Protein AF-A0AAJ5F1L0-F1 (afdb_monomer)

Mean predicted aligned error: 13.11 Å

pLDDT: mean 77.14, std 14.7, range [37.19, 96.88]

Structure (mmCIF, N/CA/C/O backbone):
data_AF-A0AAJ5F1L0-F1
#
_entry.id   AF-A0AAJ5F1L0-F1
#
loop_
_atom_site.group_PDB
_atom_site.id
_atom_site.type_symbol
_atom_site.label_atom_id
_atom_site.label_alt_id
_atom_site.label_comp_id
_atom_site.label_asym_id
_atom_site.label_entity_id
_atom_site.label_seq_id
_atom_site.pdbx_PDB_ins_code
_atom_site.Cartn_x
_atom_site.Cartn_y
_atom_site.Cartn_z
_atom_site.occupancy
_atom_site.B_iso_or_equiv
_atom_site.auth_seq_id
_atom_site.auth_comp_id
_atom_site.auth_asym_id
_atom_site.auth_atom_id
_atom_site.pdbx_PDB_model_num
ATOM 1 N N . MET A 1 1 ? 28.223 13.372 -34.019 1.00 40.97 1 MET A N 1
ATOM 2 C CA . MET A 1 1 ? 27.618 12.276 -33.226 1.00 40.97 1 MET A CA 1
ATOM 3 C C . MET A 1 1 ? 26.125 12.541 -33.105 1.00 40.97 1 MET A C 1
ATOM 5 O O . MET A 1 1 ? 25.755 13.558 -32.536 1.00 40.97 1 MET A O 1
ATOM 9 N N . ARG A 1 2 ? 25.261 11.699 -33.688 1.00 37.19 2 ARG A N 1
ATOM 10 C CA . ARG A 1 2 ? 23.815 11.787 -33.432 1.00 37.19 2 ARG A CA 1
ATOM 11 C C . ARG A 1 2 ? 23.610 11.277 -32.007 1.00 37.19 2 ARG A C 1
ATOM 13 O O . ARG A 1 2 ? 23.817 10.093 -31.761 1.00 37.19 2 ARG A O 1
ATOM 20 N N . LEU A 1 3 ? 23.286 12.167 -31.073 1.00 40.97 3 LEU A N 1
ATOM 21 C CA . LEU A 1 3 ? 22.795 11.785 -29.753 1.00 40.97 3 LEU A CA 1
ATOM 22 C C . LEU A 1 3 ? 21.486 11.017 -29.980 1.00 40.97 3 LEU A C 1
ATOM 24 O O . LEU A 1 3 ? 20.429 11.622 -30.137 1.00 40.97 3 LEU A O 1
ATOM 28 N N . GLN A 1 4 ? 21.560 9.689 -30.095 1.00 48.16 4 GLN A N 1
ATOM 29 C CA . GLN A 1 4 ? 20.389 8.834 -29.935 1.00 48.16 4 GLN A CA 1
ATOM 30 C C . GLN A 1 4 ? 19.967 8.991 -28.478 1.00 48.16 4 GLN A C 1
ATOM 32 O O . GLN A 1 4 ? 20.510 8.347 -27.583 1.00 48.16 4 GLN A O 1
ATOM 37 N N . THR A 1 5 ? 19.045 9.917 -28.233 1.00 51.97 5 THR A N 1
ATOM 38 C CA . THR A 1 5 ? 18.345 10.011 -26.962 1.00 51.97 5 THR A CA 1
ATOM 39 C C . THR A 1 5 ? 17.583 8.708 -26.789 1.00 51.97 5 THR A C 1
ATOM 41 O O . THR A 1 5 ? 16.608 8.425 -27.485 1.00 51.97 5 THR A O 1
ATOM 44 N N . MET A 1 6 ? 18.087 7.851 -25.907 1.00 60.06 6 MET A N 1
ATOM 45 C CA . MET A 1 6 ? 17.390 6.629 -25.562 1.00 60.06 6 MET A CA 1
ATOM 46 C C . MET A 1 6 ? 16.152 7.025 -24.757 1.00 60.06 6 MET A C 1
ATOM 48 O O . MET A 1 6 ? 16.248 7.350 -23.576 1.00 60.06 6 MET A O 1
ATOM 52 N N . TYR A 1 7 ? 14.995 7.063 -25.416 1.00 68.44 7 TYR A N 1
ATOM 53 C CA . TYR A 1 7 ? 13.717 7.267 -24.745 1.00 68.44 7 TYR A CA 1
ATOM 54 C C . TYR A 1 7 ? 13.381 6.004 -23.954 1.00 68.44 7 TYR A C 1
ATOM 56 O O . TYR A 1 7 ? 12.802 5.054 -24.475 1.00 68.44 7 TYR A O 1
ATOM 64 N N . VAL A 1 8 ? 13.795 5.983 -22.691 1.00 71.69 8 VAL A N 1
ATOM 65 C CA . VAL A 1 8 ? 13.371 4.969 -21.728 1.00 71.69 8 VAL A CA 1
ATOM 66 C C . VAL A 1 8 ? 12.007 5.386 -21.191 1.00 71.69 8 VAL A C 1
ATOM 68 O O . VAL A 1 8 ? 11.852 6.499 -20.687 1.00 71.69 8 VAL A O 1
ATOM 71 N N . ASP A 1 9 ? 11.008 4.513 -21.316 1.00 78.31 9 ASP A N 1
ATOM 72 C CA . ASP A 1 9 ? 9.677 4.778 -20.773 1.00 78.31 9 ASP A CA 1
ATOM 73 C C . ASP A 1 9 ? 9.735 4.864 -19.237 1.00 78.31 9 ASP A C 1
ATOM 75 O O . ASP A 1 9 ? 9.990 3.875 -18.554 1.00 78.31 9 ASP A O 1
ATOM 79 N N . MET A 1 10 ? 9.506 6.062 -18.690 1.00 82.62 10 MET A N 1
ATOM 80 C CA . MET A 1 10 ? 9.548 6.335 -17.246 1.00 82.62 10 MET A CA 1
ATOM 81 C C . MET A 1 10 ? 8.213 6.057 -16.541 1.00 82.62 10 MET A C 1
ATOM 83 O O . MET A 1 10 ? 8.161 6.075 -15.307 1.00 82.62 10 MET A O 1
ATOM 87 N N . ARG A 1 11 ? 7.128 5.785 -17.285 1.00 86.31 11 ARG A N 1
ATOM 88 C CA . ARG A 1 11 ? 5.793 5.506 -16.716 1.00 86.31 11 ARG A CA 1
ATOM 89 C C . ARG A 1 11 ? 5.813 4.425 -15.624 1.00 86.31 11 ARG A C 1
ATOM 91 O O . ARG A 1 11 ? 5.197 4.655 -14.587 1.00 86.31 11 ARG A O 1
ATOM 98 N N . PRO A 1 12 ? 6.542 3.303 -15.761 1.00 86.38 12 PRO A N 1
ATOM 99 C CA . PRO A 1 12 ? 6.553 2.239 -14.752 1.00 86.38 12 PRO A CA 1
ATOM 100 C C . PRO A 1 12 ? 7.207 2.671 -13.435 1.00 86.38 12 PRO A C 1
ATOM 102 O O . PRO A 1 12 ? 6.718 2.335 -12.357 1.00 86.38 12 PRO A O 1
ATOM 105 N N . ILE A 1 13 ? 8.264 3.487 -13.508 1.00 86.69 13 ILE A N 1
ATOM 106 C CA . ILE A 1 13 ? 8.928 4.058 -12.329 1.00 86.69 13 ILE A CA 1
ATOM 107 C C . ILE A 1 13 ? 7.970 4.999 -11.594 1.00 86.69 13 ILE A C 1
ATOM 109 O O . ILE A 1 13 ? 7.855 4.921 -10.370 1.00 86.69 13 ILE A O 1
ATOM 113 N N . ILE A 1 14 ? 7.260 5.854 -12.333 1.00 88.75 14 ILE A N 1
ATOM 114 C CA . ILE A 1 14 ? 6.270 6.776 -11.761 1.00 88.75 14 ILE A CA 1
ATOM 115 C C . ILE A 1 14 ? 5.126 5.987 -11.113 1.00 88.75 14 ILE A C 1
ATOM 117 O O . ILE A 1 14 ? 4.793 6.242 -9.958 1.00 88.75 14 ILE A O 1
ATOM 121 N N . VAL A 1 15 ? 4.573 4.991 -11.813 1.00 91.50 15 VAL A N 1
ATOM 122 C CA . VAL A 1 15 ? 3.486 4.130 -11.312 1.00 91.50 15 VAL A CA 1
ATOM 123 C C . VAL A 1 15 ? 3.904 3.384 -10.044 1.00 91.50 15 VAL A C 1
ATOM 125 O O . VAL A 1 15 ? 3.120 3.316 -9.097 1.00 91.50 15 VAL A O 1
ATOM 128 N N . LYS A 1 16 ? 5.151 2.900 -9.973 1.00 91.12 16 LYS A N 1
ATOM 129 C CA . LYS A 1 16 ? 5.698 2.263 -8.769 1.00 91.12 16 LYS A CA 1
ATOM 130 C C . LYS A 1 16 ? 5.652 3.200 -7.565 1.00 91.12 16 LYS A C 1
ATOM 132 O O . LYS A 1 16 ? 5.109 2.844 -6.522 1.00 91.12 16 LYS A O 1
ATOM 137 N N . TRP A 1 17 ? 6.250 4.383 -7.697 1.00 93.00 17 TRP A N 1
ATOM 138 C CA . TRP A 1 17 ? 6.366 5.332 -6.588 1.00 93.00 17 TRP A CA 1
ATOM 139 C C . TRP A 1 17 ? 5.013 5.902 -6.179 1.00 93.00 17 TRP A C 1
ATOM 141 O O . TRP A 1 17 ? 4.735 6.012 -4.987 1.00 93.00 17 TRP A O 1
ATOM 151 N N . LEU A 1 18 ? 4.147 6.187 -7.152 1.00 94.12 18 LEU A N 1
ATOM 152 C CA . LEU A 1 18 ? 2.775 6.605 -6.895 1.00 94.12 18 LEU A CA 1
ATOM 153 C C . LEU A 1 18 ? 1.986 5.508 -6.164 1.00 94.12 18 LEU A C 1
ATOM 155 O O . LEU A 1 18 ? 1.290 5.804 -5.198 1.00 94.12 18 LEU A O 1
ATOM 159 N N . GLY A 1 19 ? 2.151 4.241 -6.559 1.00 93.62 19 GLY A N 1
ATOM 160 C CA . GLY A 1 19 ? 1.576 3.091 -5.860 1.00 93.62 19 GLY A CA 1
ATOM 161 C C . GLY A 1 19 ? 2.040 2.995 -4.404 1.00 93.62 19 GLY A C 1
ATOM 162 O O . GLY A 1 19 ? 1.210 2.874 -3.510 1.00 93.62 19 GLY A O 1
ATOM 163 N N . ILE A 1 20 ? 3.344 3.134 -4.143 1.00 94.81 20 ILE A N 1
ATOM 164 C CA . ILE A 1 20 ? 3.901 3.119 -2.777 1.00 94.81 20 ILE A CA 1
ATOM 165 C C . ILE A 1 20 ? 3.338 4.270 -1.931 1.00 94.81 20 ILE A C 1
ATOM 167 O O . ILE A 1 20 ? 2.922 4.052 -0.794 1.00 94.81 20 ILE A O 1
ATOM 171 N N . LEU A 1 21 ? 3.293 5.489 -2.476 1.00 96.88 21 LEU A N 1
ATOM 172 C CA . LEU A 1 21 ? 2.752 6.652 -1.766 1.00 96.88 21 LEU A CA 1
ATOM 173 C C . LEU A 1 21 ? 1.266 6.479 -1.441 1.00 96.88 21 LEU A C 1
ATOM 175 O O . LEU A 1 21 ? 0.850 6.736 -0.311 1.00 96.88 21 LEU A O 1
ATOM 179 N N . LEU A 1 22 ? 0.476 5.998 -2.405 1.00 95.81 22 LEU A N 1
ATOM 180 C CA . LEU A 1 22 ? -0.936 5.692 -2.186 1.00 95.81 22 LEU A CA 1
ATOM 181 C C . LEU A 1 22 ? -1.111 4.609 -1.121 1.00 95.81 22 LEU A C 1
ATOM 183 O O . LEU A 1 22 ? -1.962 4.759 -0.249 1.00 95.81 22 LEU A O 1
ATOM 187 N N . PHE A 1 23 ? -0.291 3.559 -1.144 1.00 96.44 23 PHE A N 1
ATOM 188 C CA . PHE A 1 23 ? -0.346 2.495 -0.144 1.00 96.44 23 PHE A CA 1
ATOM 189 C C . PHE A 1 23 ? -0.136 3.049 1.267 1.00 96.44 23 PHE A C 1
ATOM 191 O O . PHE A 1 23 ? -0.950 2.800 2.154 1.00 96.44 23 PHE A O 1
ATOM 198 N N . LEU A 1 24 ? 0.898 3.872 1.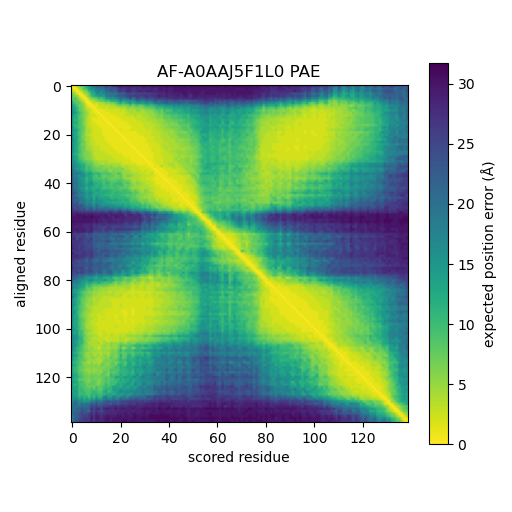465 1.00 96.88 24 LEU A N 1
ATOM 199 C CA . LEU A 1 24 ? 1.160 4.520 2.753 1.00 96.88 24 LEU A CA 1
ATOM 200 C C . LEU A 1 24 ? -0.005 5.417 3.197 1.00 96.88 24 LEU A C 1
ATOM 202 O O . LEU A 1 24 ? -0.404 5.374 4.362 1.00 96.88 24 LEU A O 1
ATOM 206 N N . ALA A 1 25 ? -0.591 6.184 2.274 1.00 96.38 25 ALA A N 1
ATOM 207 C CA . ALA A 1 25 ? -1.750 7.025 2.564 1.00 96.38 25 ALA A CA 1
ATOM 208 C C . ALA A 1 25 ? -2.975 6.194 2.987 1.00 96.38 25 ALA A C 1
ATOM 210 O O . ALA A 1 25 ? -3.630 6.516 3.980 1.00 96.38 25 ALA A O 1
ATOM 211 N N . PHE A 1 26 ? -3.267 5.093 2.289 1.00 96.25 26 PHE A N 1
ATOM 212 C CA . PHE A 1 26 ? -4.381 4.208 2.634 1.00 96.25 26 PHE A CA 1
ATOM 213 C C . PHE A 1 26 ? -4.150 3.437 3.938 1.00 96.25 26 PHE A C 1
ATOM 215 O O . PHE A 1 26 ? -5.103 3.241 4.691 1.00 96.25 26 PHE A O 1
ATOM 222 N N . VAL A 1 27 ? -2.908 3.062 4.260 1.00 95.50 27 VAL A N 1
ATOM 223 C CA . VAL A 1 27 ? -2.559 2.496 5.574 1.00 95.50 27 VAL A CA 1
ATOM 224 C C . VAL A 1 27 ? -2.797 3.523 6.683 1.00 95.50 27 VAL A C 1
ATOM 226 O O . VAL A 1 27 ? -3.399 3.193 7.705 1.00 95.50 27 VAL A O 1
ATOM 229 N N . ALA A 1 28 ? -2.396 4.780 6.482 1.00 94.81 28 ALA A N 1
ATOM 230 C CA . ALA A 1 28 ? -2.665 5.844 7.446 1.00 94.81 28 ALA A CA 1
ATOM 231 C C . ALA A 1 28 ? -4.176 6.072 7.641 1.00 94.81 28 ALA A C 1
ATOM 233 O O . ALA A 1 28 ? -4.641 6.169 8.778 1.00 94.81 28 ALA A O 1
ATOM 234 N N . LEU A 1 29 ? -4.958 6.085 6.555 1.00 93.25 29 LEU A N 1
ATOM 235 C CA . LEU A 1 29 ? -6.423 6.183 6.610 1.00 93.25 29 LEU A CA 1
ATOM 236 C C . LEU A 1 29 ? -7.064 4.985 7.319 1.00 93.25 29 LEU A C 1
ATOM 238 O O . LEU A 1 29 ? -7.992 5.163 8.106 1.00 93.25 29 LEU A O 1
ATOM 242 N N . PHE A 1 30 ? -6.562 3.775 7.079 1.00 92.25 30 PHE A N 1
ATOM 243 C CA . PHE A 1 30 ? -7.014 2.563 7.758 1.00 92.25 30 PHE A CA 1
ATOM 244 C C . PHE A 1 30 ? -6.792 2.653 9.272 1.00 92.25 30 PHE A C 1
ATOM 246 O O . PHE A 1 30 ? -7.727 2.455 10.051 1.00 92.25 30 PHE A O 1
ATOM 253 N N . LEU A 1 31 ? -5.583 3.033 9.695 1.00 90.38 31 LEU A N 1
ATOM 254 C CA . LEU A 1 31 ? -5.249 3.221 11.108 1.00 90.38 31 LEU A CA 1
ATOM 255 C C . LEU A 1 31 ? -6.100 4.322 11.750 1.00 90.38 31 LEU A C 1
ATOM 257 O O . LEU A 1 31 ? -6.629 4.132 12.846 1.00 90.38 31 LEU A O 1
ATOM 261 N N . ALA A 1 32 ? -6.287 5.448 11.058 1.00 89.38 32 ALA A N 1
ATOM 262 C CA . ALA A 1 32 ? -7.151 6.530 11.521 1.00 89.38 32 ALA A CA 1
ATOM 263 C C . ALA A 1 32 ? -8.613 6.074 11.664 1.00 89.38 32 ALA A C 1
ATOM 265 O O . ALA A 1 32 ? -9.272 6.429 12.641 1.00 89.38 32 ALA A O 1
ATOM 266 N N . SER A 1 33 ? -9.100 5.247 10.735 1.00 88.56 33 SER A N 1
ATOM 267 C CA . SER A 1 33 ? -10.459 4.707 10.773 1.00 88.56 33 SER A CA 1
ATOM 268 C C . SER A 1 33 ? -10.681 3.724 11.922 1.00 88.56 33 SER A C 1
ATOM 270 O O . SER A 1 33 ? -11.790 3.686 12.449 1.00 88.56 33 SER A O 1
ATOM 272 N N . ILE A 1 34 ? -9.676 2.928 12.292 1.00 87.88 34 ILE A N 1
ATOM 273 C CA . ILE A 1 34 ? -9.791 1.896 13.336 1.00 87.88 34 ILE A CA 1
ATOM 274 C C . ILE A 1 34 ? -9.476 2.439 14.732 1.00 87.88 34 ILE A C 1
ATOM 276 O O . ILE A 1 34 ? -9.969 1.903 15.724 1.00 87.88 34 ILE A O 1
ATOM 280 N N . ARG A 1 35 ? -8.710 3.531 14.836 1.00 86.62 35 ARG A N 1
ATOM 281 C CA . ARG A 1 35 ? -8.383 4.191 16.109 1.00 86.62 35 ARG A CA 1
ATOM 282 C C . ARG A 1 35 ? -9.578 4.359 17.067 1.00 86.62 35 ARG A C 1
ATOM 284 O O . ARG A 1 35 ? -9.425 3.970 18.224 1.00 86.62 35 ARG A O 1
ATOM 291 N N . PRO A 1 36 ? -10.745 4.905 16.666 1.00 83.75 36 PRO A N 1
ATOM 292 C CA . PRO A 1 36 ? -11.873 5.054 17.589 1.00 83.75 36 PRO A CA 1
ATOM 293 C C . PRO A 1 36 ? -12.422 3.708 18.081 1.00 83.75 36 PRO A C 1
ATOM 295 O O . PRO A 1 36 ? -12.827 3.601 19.235 1.00 83.75 36 PRO A O 1
ATOM 298 N N . ASP A 1 37 ? -12.406 2.673 17.242 1.00 83.94 37 ASP A N 1
ATOM 299 C CA . ASP A 1 37 ? -12.876 1.339 17.624 1.00 83.94 37 ASP A CA 1
ATOM 300 C C . ASP A 1 37 ? -11.892 0.648 18.577 1.00 83.94 37 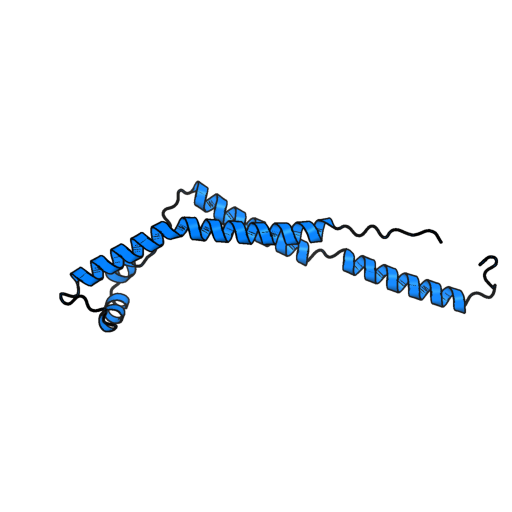ASP A C 1
ATOM 302 O O . ASP A 1 37 ? -12.318 -0.010 19.524 1.00 83.94 37 ASP A O 1
ATOM 306 N N . MET A 1 38 ? -10.588 0.870 18.394 1.00 81.25 38 MET A N 1
ATOM 307 C CA . MET A 1 38 ? -9.548 0.416 19.325 1.00 81.25 38 MET A CA 1
ATOM 308 C C . MET A 1 38 ? -9.682 1.077 20.697 1.00 81.25 38 MET A C 1
ATOM 310 O O . MET A 1 38 ? -9.589 0.394 21.714 1.00 81.25 38 MET A O 1
ATOM 314 N N . LEU A 1 39 ? -9.943 2.388 20.739 1.00 84.94 39 LEU A N 1
ATOM 315 C CA . LEU A 1 39 ? -10.166 3.106 21.998 1.00 84.94 39 LEU A CA 1
ATOM 316 C C . LEU A 1 39 ? -11.408 2.581 22.728 1.00 84.94 39 LEU A C 1
ATOM 318 O O . LEU A 1 39 ? -11.331 2.277 23.914 1.00 84.94 39 LEU A O 1
ATOM 322 N N . ARG A 1 40 ? -12.515 2.367 22.009 1.00 81.44 40 ARG A N 1
ATOM 323 C CA . ARG A 1 40 ? -13.736 1.773 22.581 1.00 81.44 40 ARG A CA 1
ATOM 324 C C . ARG A 1 40 ? -13.520 0.345 23.080 1.00 81.44 40 ARG A C 1
ATOM 326 O O . ARG A 1 40 ? -14.065 -0.026 24.114 1.00 81.44 40 ARG A O 1
ATOM 333 N N . ALA A 1 41 ? -12.762 -0.472 22.350 1.00 77.44 41 ALA A N 1
ATOM 334 C CA . ALA A 1 41 ? -12.426 -1.825 22.788 1.00 77.44 41 ALA A CA 1
ATOM 335 C C . ALA A 1 41 ? -11.559 -1.797 24.057 1.00 77.44 41 ALA A C 1
ATOM 337 O O . ALA A 1 41 ? -11.810 -2.563 24.985 1.00 77.44 41 ALA A O 1
ATOM 338 N N . ALA A 1 42 ? -10.597 -0.872 24.140 1.00 77.88 42 ALA A N 1
ATOM 339 C CA . ALA A 1 42 ? -9.776 -0.675 25.332 1.00 77.88 42 ALA A CA 1
ATOM 340 C C . ALA A 1 42 ? -10.601 -0.199 26.542 1.00 77.88 42 ALA A C 1
ATOM 342 O O . ALA A 1 42 ? -10.401 -0.695 27.651 1.00 77.88 42 ALA A O 1
ATOM 343 N N . GLU A 1 43 ? -11.557 0.712 26.341 1.00 80.69 43 GLU A N 1
ATOM 344 C CA . GLU A 1 43 ? -12.493 1.153 27.385 1.00 80.69 43 GLU A CA 1
ATOM 345 C C . GLU A 1 43 ? -13.368 -0.004 27.883 1.00 80.69 43 GLU A C 1
ATOM 347 O O . GLU A 1 43 ? -13.403 -0.265 29.084 1.00 80.69 43 GLU A O 1
ATOM 352 N N . LYS A 1 44 ? -13.978 -0.778 26.976 1.00 77.50 44 LYS A N 1
ATOM 353 C CA . LYS A 1 44 ? -14.771 -1.969 27.337 1.00 77.50 44 LYS A CA 1
ATOM 354 C C . LYS A 1 44 ? -13.948 -3.029 28.067 1.00 77.50 44 LYS A C 1
ATOM 356 O O . LYS A 1 44 ? -14.433 -3.638 29.019 1.00 77.50 44 LYS A O 1
ATOM 361 N N . ALA A 1 45 ? -12.707 -3.254 27.640 1.00 72.25 45 ALA A N 1
ATOM 362 C CA . ALA A 1 45 ? -11.791 -4.168 28.314 1.00 72.25 45 ALA A CA 1
ATOM 363 C C . ALA A 1 45 ? -11.469 -3.692 29.739 1.00 72.25 45 ALA A C 1
ATOM 365 O O . ALA A 1 45 ? -11.462 -4.495 30.674 1.00 72.25 45 ALA A O 1
ATOM 366 N N . ARG A 1 46 ? -11.254 -2.382 29.919 1.00 74.25 46 ARG A N 1
ATOM 367 C CA . ARG A 1 46 ? -11.028 -1.769 31.231 1.00 74.25 46 ARG A CA 1
ATOM 368 C C . ARG A 1 46 ? -12.254 -1.885 32.136 1.00 74.25 46 ARG A C 1
ATOM 370 O O . ARG A 1 46 ? -12.097 -2.210 33.308 1.00 74.25 46 ARG A O 1
ATOM 377 N N . GLU A 1 47 ? -13.453 -1.639 31.622 1.00 76.06 47 GLU A N 1
ATOM 378 C CA . GLU A 1 47 ? -14.700 -1.785 32.384 1.00 76.06 47 GLU A CA 1
ATOM 379 C C . GLU A 1 47 ? -14.930 -3.232 32.831 1.00 76.06 47 GLU A C 1
ATOM 381 O O . GLU A 1 47 ? -15.188 -3.472 34.010 1.00 76.06 47 GLU A O 1
ATOM 386 N N . ALA A 1 48 ? -14.763 -4.200 31.923 1.00 71.25 48 ALA A N 1
ATOM 387 C CA . ALA A 1 48 ? -14.869 -5.622 32.249 1.00 71.25 48 ALA A CA 1
ATOM 388 C C . ALA A 1 48 ? -13.862 -6.031 33.339 1.00 71.25 48 ALA A C 1
ATOM 390 O O . ALA A 1 48 ? -14.214 -6.743 34.278 1.00 71.25 48 ALA A O 1
ATOM 391 N N . TYR A 1 49 ? -12.636 -5.509 33.253 1.00 67.56 49 TYR A N 1
ATOM 392 C CA . TYR A 1 49 ? -11.589 -5.733 34.245 1.00 67.56 49 TYR A CA 1
ATOM 393 C C . TYR A 1 49 ? -11.905 -5.121 35.624 1.00 67.56 49 TYR A C 1
ATOM 395 O O . TYR A 1 49 ? -11.656 -5.744 36.660 1.00 67.56 49 TYR A O 1
ATOM 403 N N . LEU A 1 50 ? -12.467 -3.910 35.662 1.00 71.88 50 LEU A N 1
ATOM 404 C CA . LEU A 1 50 ? -12.882 -3.258 36.911 1.00 71.88 50 LEU A CA 1
ATOM 405 C C . LEU A 1 50 ? -14.078 -3.965 37.563 1.00 71.88 50 LEU A C 1
ATOM 407 O O . LEU A 1 50 ? -14.182 -3.992 38.786 1.00 71.88 50 LEU A O 1
ATOM 411 N N . GLN A 1 51 ? -14.971 -4.557 36.766 1.00 70.81 51 GLN A N 1
ATOM 412 C CA . GLN A 1 51 ? -16.088 -5.350 37.283 1.00 70.81 51 GLN A CA 1
ATOM 413 C C . GLN A 1 51 ? -15.638 -6.704 37.847 1.00 70.81 51 GLN A C 1
ATOM 415 O O . GLN A 1 51 ? -16.209 -7.169 38.834 1.00 70.81 51 GLN A O 1
ATOM 420 N N . SER A 1 52 ? -14.620 -7.336 37.256 1.00 66.50 52 SER A N 1
ATOM 421 C CA . SER A 1 52 ? -14.111 -8.635 37.715 1.00 66.50 52 SER A CA 1
ATOM 422 C C . SER A 1 52 ? -13.173 -8.540 38.918 1.00 66.50 52 SER A C 1
ATOM 424 O O . SER A 1 52 ? -13.072 -9.491 39.692 1.00 66.50 52 SER A O 1
ATOM 426 N N . THR A 1 53 ? -12.471 -7.417 39.080 1.00 61.09 53 THR A N 1
ATOM 427 C CA . THR A 1 53 ? -11.384 -7.271 40.056 1.00 61.09 53 THR A CA 1
ATOM 428 C C . THR A 1 53 ? -11.693 -6.097 40.985 1.00 61.09 53 THR A C 1
ATOM 430 O O . THR A 1 53 ? -11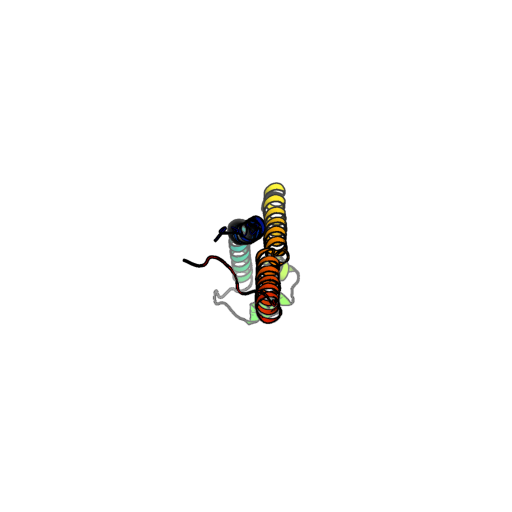.526 -4.941 40.612 1.00 61.09 53 THR A O 1
ATOM 433 N N . ARG A 1 54 ? -12.137 -6.372 42.227 1.00 54.84 54 ARG A N 1
ATOM 434 C CA . ARG A 1 54 ? -12.409 -5.337 43.259 1.00 54.84 54 ARG A CA 1
ATOM 435 C C . ARG A 1 54 ? -11.181 -4.480 43.618 1.00 54.84 54 ARG A C 1
ATOM 437 O O . ARG A 1 54 ? -11.333 -3.426 44.227 1.00 54.84 54 ARG A O 1
ATOM 444 N N . SER A 1 55 ? -9.979 -4.924 43.265 1.00 52.16 55 SER A N 1
ATOM 445 C CA . SER A 1 55 ? -8.703 -4.239 43.469 1.00 52.16 55 SER A CA 1
ATOM 446 C C . SER A 1 55 ? -8.162 -3.784 42.113 1.00 52.16 55 SER A C 1
ATOM 448 O O . SER A 1 55 ? -7.769 -4.620 41.306 1.00 52.16 55 SER A O 1
ATOM 450 N N . GLY A 1 56 ? -8.165 -2.478 41.837 1.00 53.66 56 GLY A N 1
ATOM 451 C CA . GLY A 1 56 ? -7.807 -1.878 40.541 1.00 53.66 56 GLY A CA 1
ATOM 452 C C . GLY A 1 56 ? -6.327 -1.973 40.134 1.00 53.66 56 GLY A C 1
ATOM 453 O O . GLY A 1 56 ? -5.750 -0.968 39.725 1.00 53.66 56 GLY A O 1
ATOM 454 N N . GLN A 1 57 ? -5.709 -3.151 40.235 1.00 54.28 57 GLN A N 1
ATOM 455 C CA . GLN A 1 57 ? -4.294 -3.391 39.962 1.00 54.28 57 GLN A CA 1
ATOM 456 C C . GLN A 1 57 ? -4.126 -4.526 38.950 1.00 54.28 57 GLN A C 1
ATOM 458 O O . GLN A 1 57 ? -4.366 -5.683 39.283 1.00 54.28 57 GLN A O 1
ATOM 463 N N . PHE A 1 58 ? -3.728 -4.165 37.722 1.00 56.16 58 PHE A N 1
ATOM 464 C CA . PHE A 1 58 ? -3.646 -5.050 36.551 1.00 56.16 58 PHE A CA 1
ATOM 465 C C . PHE A 1 58 ? -2.875 -6.339 36.880 1.00 56.16 58 PHE A C 1
ATOM 467 O O . PHE A 1 58 ? -1.662 -6.299 37.074 1.00 56.16 58 PHE A O 1
ATOM 474 N N . ASP A 1 59 ? -3.584 -7.469 36.949 1.00 63.44 59 ASP A N 1
ATOM 475 C CA . ASP A 1 59 ? -3.010 -8.774 37.282 1.00 63.44 59 ASP A CA 1
ATOM 476 C C . ASP A 1 59 ? -2.992 -9.672 36.039 1.00 63.44 59 ASP A C 1
ATOM 478 O O . ASP A 1 59 ? -3.986 -9.797 35.316 1.00 63.44 59 ASP A O 1
ATOM 482 N N . LEU A 1 60 ? -1.851 -10.313 35.793 1.00 64.62 60 LEU A N 1
ATOM 483 C CA . LEU A 1 60 ? -1.639 -11.255 34.693 1.00 64.62 60 LEU A CA 1
ATOM 484 C C . LEU A 1 60 ? -2.571 -12.474 34.804 1.00 64.62 60 LEU A C 1
ATOM 486 O O . LEU A 1 60 ? -2.959 -13.039 33.779 1.00 64.62 60 LEU A O 1
ATOM 490 N N . GLY A 1 61 ? -3.001 -12.832 36.021 1.00 64.31 61 GLY A N 1
ATOM 491 C CA . GLY A 1 61 ? -3.973 -13.907 36.255 1.00 64.31 61 GLY A CA 1
ATOM 492 C C . GLY A 1 61 ? -5.351 -13.646 35.631 1.00 64.31 61 GLY A C 1
ATOM 493 O O . GLY A 1 61 ? -6.018 -14.581 35.182 1.00 64.31 61 GLY A O 1
ATOM 494 N N . TYR A 1 62 ? -5.761 -12.378 35.514 1.00 65.06 62 TYR A N 1
ATOM 495 C CA . TYR A 1 62 ? -7.017 -12.019 34.852 1.00 65.06 62 TYR A CA 1
ATOM 496 C C . TYR A 1 62 ? -6.958 -12.258 33.341 1.00 65.06 62 TYR A C 1
ATOM 498 O O . TYR A 1 62 ? -7.930 -12.731 32.759 1.00 65.06 62 TYR A O 1
ATOM 506 N N . LEU A 1 63 ? -5.819 -11.973 32.703 1.00 66.38 63 LEU A N 1
ATOM 507 C CA . LEU A 1 63 ? -5.635 -12.212 31.270 1.00 66.38 63 LEU A CA 1
ATOM 508 C C . LEU A 1 63 ? -5.711 -13.708 30.936 1.00 66.38 63 LEU A C 1
ATOM 510 O O . LEU A 1 63 ? -6.400 -14.068 29.983 1.00 66.38 63 LEU A O 1
ATOM 514 N N . ASP A 1 64 ? -5.090 -14.578 31.740 1.00 67.56 64 ASP A N 1
ATOM 515 C CA . ASP A 1 64 ? -5.187 -16.038 31.557 1.00 67.56 64 ASP A CA 1
ATOM 516 C C . ASP A 1 64 ? -6.631 -16.533 31.777 1.00 67.56 64 ASP A C 1
ATOM 518 O O . ASP A 1 64 ? -7.176 -17.291 30.971 1.00 67.56 64 ASP A O 1
ATOM 522 N N . HIS A 1 65 ? -7.328 -16.021 32.799 1.00 66.94 65 HIS A N 1
ATOM 523 C CA . HIS A 1 65 ? -8.729 -16.385 33.027 1.00 66.94 65 HIS A CA 1
ATOM 524 C C . HIS A 1 65 ? -9.666 -15.879 31.913 1.00 66.94 65 HIS A C 1
ATOM 526 O O . HIS A 1 65 ? -10.585 -16.591 31.491 1.00 66.94 65 HIS A O 1
ATOM 532 N N . CYS A 1 66 ? -9.412 -14.676 31.404 1.00 67.38 66 CYS A N 1
ATOM 533 C CA . CYS A 1 66 ? -10.165 -14.043 30.329 1.00 67.38 66 CYS A CA 1
ATOM 534 C C . CYS A 1 66 ? -9.947 -14.752 28.982 1.00 67.38 66 CYS A C 1
ATOM 536 O O . CYS A 1 66 ? -10.911 -14.988 28.257 1.00 67.38 66 CYS A O 1
ATOM 538 N N . MET A 1 67 ? -8.723 -15.196 28.681 1.00 69.00 67 MET A N 1
ATOM 539 C CA . MET A 1 67 ? -8.409 -15.992 27.483 1.00 69.00 67 MET A CA 1
ATOM 540 C C . MET A 1 67 ? -9.105 -17.362 27.474 1.00 69.00 67 MET A C 1
ATOM 542 O O . MET A 1 67 ? -9.351 -17.920 26.406 1.00 69.00 67 MET A O 1
ATOM 546 N N . ARG A 1 68 ? -9.473 -17.899 28.644 1.00 70.38 68 ARG A N 1
ATOM 547 C CA . ARG A 1 68 ? -10.238 -19.155 28.768 1.00 70.38 68 ARG A CA 1
ATOM 548 C C . ARG A 1 68 ? -11.756 -18.962 28.676 1.00 70.38 68 ARG A C 1
ATOM 550 O O . ARG A 1 68 ? -12.479 -19.936 28.486 1.00 70.38 68 ARG A O 1
ATOM 557 N N . SER A 1 69 ? -12.253 -17.728 28.790 1.00 63.91 69 SER A N 1
ATOM 558 C CA . SER A 1 69 ? -13.682 -17.407 28.729 1.00 63.91 69 SER A CA 1
ATOM 559 C C . SER A 1 69 ? -14.046 -16.762 27.391 1.00 63.91 69 SER A C 1
ATOM 561 O O . SER A 1 69 ? -13.655 -15.635 27.086 1.00 63.91 69 SER A O 1
ATOM 563 N N . SER A 1 70 ? -14.874 -17.445 26.596 1.00 62.56 70 SER A N 1
ATOM 564 C CA . SER A 1 70 ? -15.338 -16.946 25.290 1.00 62.56 70 SER A CA 1
ATOM 565 C C . SER A 1 70 ? -16.116 -15.627 25.382 1.00 62.56 70 SER A C 1
ATOM 567 O O . SER A 1 70 ? -16.129 -14.848 24.429 1.00 62.56 70 SER A O 1
ATOM 569 N N . ALA A 1 71 ? -16.743 -15.348 26.528 1.00 62.00 71 ALA A N 1
ATOM 570 C CA . ALA A 1 71 ? -17.431 -14.087 26.789 1.00 62.00 71 ALA A CA 1
ATOM 571 C C . ALA A 1 71 ? -16.448 -12.921 26.966 1.00 62.00 71 ALA A C 1
ATOM 573 O O . ALA A 1 71 ? -16.721 -11.816 26.501 1.00 62.00 71 ALA A O 1
ATOM 574 N N . CYS A 1 72 ? -15.293 -13.180 27.581 1.00 63.72 72 CYS A N 1
ATOM 575 C CA . CYS A 1 72 ? -14.268 -12.170 27.800 1.00 63.72 72 CYS A CA 1
ATOM 576 C C . CYS A 1 72 ? -13.523 -11.873 26.492 1.00 63.72 72 CYS A C 1
ATOM 578 O O . CYS A 1 72 ? -13.416 -10.723 26.100 1.00 63.72 72 CYS A O 1
ATOM 580 N N . ILE A 1 73 ? -13.172 -12.889 25.700 1.00 64.50 73 ILE A N 1
ATOM 581 C CA . ILE A 1 73 ? -12.574 -12.693 24.363 1.00 64.50 73 ILE A CA 1
ATOM 582 C C . ILE A 1 73 ? -13.462 -11.825 23.448 1.00 64.50 73 ILE A C 1
ATOM 584 O O . ILE A 1 73 ? -12.959 -11.019 22.663 1.00 64.50 73 ILE A O 1
ATOM 588 N N . LYS A 1 74 ? -14.792 -11.931 23.572 1.00 64.31 74 LYS A N 1
ATOM 589 C CA . LYS A 1 74 ? -15.735 -11.097 22.811 1.00 64.31 74 LYS A CA 1
ATOM 590 C C . LYS A 1 74 ? -15.680 -9.609 23.160 1.00 64.31 74 LYS A C 1
ATOM 592 O O . LYS A 1 74 ? -15.997 -8.808 22.285 1.00 64.31 74 LYS A O 1
ATOM 597 N N . SER A 1 75 ? -15.276 -9.218 24.371 1.00 59.94 75 SER A N 1
ATOM 598 C CA . SER A 1 75 ? -15.106 -7.795 24.710 1.00 59.94 75 SER A CA 1
ATOM 599 C C . SER A 1 75 ? -13.828 -7.197 24.108 1.00 59.94 75 SER A C 1
ATOM 601 O O . SER A 1 75 ? -13.787 -5.993 23.860 1.00 59.94 75 SER A O 1
ATOM 603 N N . PHE A 1 76 ? -12.834 -8.037 23.792 1.00 57.84 76 PHE A N 1
ATOM 604 C CA . PHE A 1 76 ? -11.586 -7.653 23.117 1.00 57.84 76 PHE A CA 1
ATOM 605 C C . PHE A 1 76 ? -11.676 -7.668 21.586 1.00 57.84 76 PHE A C 1
ATOM 607 O O . PHE A 1 76 ? -10.778 -7.160 20.913 1.00 57.84 76 PHE A O 1
ATOM 614 N N . LEU A 1 77 ? -12.739 -8.238 21.011 1.00 63.22 77 LEU A N 1
ATOM 615 C CA . LEU A 1 77 ? -12.926 -8.264 19.564 1.00 63.22 77 LEU A CA 1
ATOM 616 C C . LEU A 1 77 ? -13.186 -6.847 19.043 1.00 63.22 77 LEU A C 1
ATOM 618 O O . LEU A 1 77 ? -14.264 -6.276 19.216 1.00 63.22 77 LEU A O 1
ATOM 622 N N . VAL A 1 78 ? -12.185 -6.288 18.365 1.00 64.31 78 VAL A N 1
ATOM 623 C CA . VAL A 1 78 ? -12.291 -4.985 17.710 1.00 64.31 78 VAL A CA 1
ATOM 624 C C . VAL A 1 78 ? -13.169 -5.136 16.473 1.00 64.31 78 VAL A C 1
ATOM 626 O O . VAL A 1 78 ? -12.721 -5.557 15.406 1.00 64.31 78 VAL A O 1
ATOM 629 N N . SER A 1 79 ? -14.448 -4.797 16.607 1.00 71.00 79 SER A N 1
ATOM 630 C CA . SER A 1 79 ? -15.335 -4.652 15.460 1.00 71.00 79 SER A CA 1
ATOM 631 C C . SER A 1 79 ? -14.994 -3.345 14.745 1.00 71.00 79 SER A C 1
ATOM 633 O O . SER A 1 79 ? -15.256 -2.271 15.283 1.00 71.00 79 SER A O 1
ATOM 635 N N . TRP A 1 80 ? -14.427 -3.418 13.538 1.00 79.81 80 TRP A N 1
ATOM 636 C CA . TRP A 1 80 ? -14.263 -2.237 12.689 1.00 79.81 80 TRP A CA 1
ATOM 637 C C . TRP A 1 80 ? -15.655 -1.706 12.334 1.00 79.81 80 TRP A C 1
ATOM 639 O O . TRP A 1 80 ? -16.378 -2.329 11.554 1.00 79.81 80 TRP A O 1
ATOM 649 N N . ASN A 1 81 ? -16.062 -0.589 12.930 1.00 82.62 81 ASN A N 1
ATOM 650 C CA . ASN A 1 81 ? -17.438 -0.093 12.911 1.00 82.62 81 ASN A CA 1
ATOM 651 C C . ASN A 1 81 ? -17.668 0.986 11.839 1.00 82.62 81 ASN A C 1
ATOM 653 O O . ASN A 1 81 ? -18.717 1.623 11.792 1.00 82.62 81 ASN A O 1
ATOM 657 N N . ALA A 1 82 ? -16.688 1.195 10.953 1.00 82.56 82 ALA A N 1
ATOM 658 C CA . ALA A 1 82 ? -16.825 2.124 9.842 1.00 82.56 82 ALA A CA 1
ATOM 659 C C . ALA A 1 82 ? -17.951 1.692 8.873 1.00 82.56 82 ALA A C 1
ATOM 661 O O . ALA A 1 82 ? -18.149 0.486 8.651 1.00 82.56 82 ALA A O 1
ATOM 662 N N . PRO A 1 83 ? -18.663 2.653 8.255 1.00 88.38 83 PRO A N 1
ATOM 663 C CA . PRO A 1 83 ? -19.631 2.376 7.203 1.00 88.38 83 PRO A CA 1
ATOM 664 C C . PRO A 1 83 ? -19.033 1.557 6.055 1.00 88.38 83 PRO A C 1
ATOM 666 O O . PRO A 1 83 ? -17.850 1.693 5.729 1.00 88.38 83 PRO A O 1
ATOM 669 N N . LEU A 1 84 ? -19.863 0.735 5.405 1.00 88.44 84 LEU A N 1
ATOM 670 C CA . LEU A 1 84 ? -19.417 -0.200 4.364 1.00 88.44 84 LEU A CA 1
ATOM 671 C C . LEU A 1 84 ? -18.653 0.499 3.230 1.00 88.44 84 LEU A C 1
ATOM 673 O O . LEU A 1 84 ? -17.620 -0.006 2.804 1.00 88.44 84 LEU A O 1
ATOM 677 N N . TYR A 1 85 ? -19.111 1.679 2.801 1.00 91.38 85 TYR A N 1
ATOM 678 C CA . TYR A 1 85 ? -18.476 2.449 1.727 1.00 91.38 85 TYR A CA 1
ATOM 679 C C . TYR A 1 85 ? -17.053 2.914 2.081 1.00 91.38 85 TYR A C 1
ATOM 681 O O . TYR A 1 85 ? -16.172 2.922 1.222 1.00 91.38 85 TYR A O 1
ATOM 689 N N . ILE A 1 86 ? -16.796 3.252 3.350 1.00 90.12 86 ILE A N 1
ATOM 690 C CA . ILE A 1 86 ? -15.453 3.629 3.821 1.00 90.12 86 ILE A CA 1
ATOM 691 C C . ILE A 1 86 ? -14.549 2.399 3.828 1.00 90.12 86 ILE A C 1
ATOM 693 O O . ILE A 1 86 ? -13.422 2.455 3.338 1.00 90.12 86 ILE A O 1
ATOM 697 N N . LYS A 1 87 ? -15.059 1.268 4.329 1.00 90.50 87 LYS A N 1
ATOM 698 C CA . LYS A 1 87 ? -14.321 -0.002 4.339 1.00 90.50 87 LYS A CA 1
ATOM 699 C C . LYS A 1 87 ? -13.931 -0.426 2.931 1.00 90.50 87 LYS A C 1
ATOM 701 O O . LYS A 1 87 ? -12.763 -0.719 2.689 1.00 90.50 87 LYS A O 1
ATOM 706 N N . SER A 1 88 ? -14.886 -0.420 2.001 1.00 92.44 88 SER A N 1
ATOM 707 C CA . SER A 1 88 ? -14.631 -0.795 0.611 1.00 92.44 88 SER A CA 1
ATOM 708 C C . SER A 1 88 ? -13.640 0.153 -0.051 1.00 92.44 88 SER A C 1
ATOM 710 O O . SER A 1 88 ? -12.740 -0.320 -0.733 1.00 92.44 88 SER A O 1
ATOM 712 N N . PHE A 1 89 ? -13.750 1.465 0.184 1.00 94.81 89 PHE A N 1
ATOM 713 C CA . PHE A 1 89 ? -12.810 2.448 -0.356 1.00 94.81 89 PHE A CA 1
ATOM 714 C C . PHE A 1 89 ? -11.380 2.213 0.145 1.00 94.81 89 PHE A C 1
ATOM 716 O O . PHE A 1 89 ? -10.450 2.167 -0.657 1.00 94.81 89 PHE A O 1
ATOM 723 N N . ILE A 1 90 ? -11.202 2.008 1.454 1.00 94.25 90 ILE A N 1
ATOM 724 C CA . ILE A 1 90 ? -9.880 1.779 2.049 1.00 94.25 90 ILE A CA 1
ATOM 725 C C . ILE A 1 90 ? -9.287 0.448 1.572 1.00 94.25 90 ILE A C 1
ATOM 727 O O . ILE A 1 90 ? -8.137 0.418 1.141 1.00 94.25 90 ILE A O 1
ATOM 731 N N . ILE A 1 91 ? -10.061 -0.643 1.596 1.00 93.94 91 ILE A N 1
ATOM 732 C CA . ILE A 1 91 ? -9.584 -1.965 1.155 1.00 93.94 91 ILE A CA 1
ATOM 733 C C . ILE A 1 91 ? -9.256 -1.949 -0.341 1.00 93.94 91 ILE A C 1
ATOM 735 O O . ILE A 1 91 ? -8.182 -2.402 -0.734 1.00 93.94 91 ILE A O 1
ATOM 739 N N . ALA A 1 92 ? -10.142 -1.405 -1.179 1.00 95.50 92 ALA A N 1
ATOM 740 C CA . ALA A 1 92 ? -9.896 -1.305 -2.614 1.00 95.50 92 ALA A CA 1
ATOM 741 C C . ALA A 1 92 ? -8.672 -0.430 -2.907 1.00 95.50 92 ALA A C 1
ATOM 743 O O . ALA A 1 92 ? -7.850 -0.799 -3.742 1.00 95.50 92 ALA A O 1
ATOM 744 N N . GLY A 1 93 ? -8.505 0.680 -2.183 1.00 95.25 93 GLY A N 1
ATOM 745 C CA . GLY A 1 93 ? -7.331 1.545 -2.281 1.00 95.25 93 GLY A CA 1
ATOM 746 C C . GLY A 1 93 ? -6.026 0.841 -1.902 1.00 95.25 93 GLY A C 1
ATOM 747 O O . GLY A 1 93 ? -5.030 0.962 -2.618 1.00 95.25 93 GLY A O 1
ATOM 748 N N . LEU A 1 94 ? -6.029 0.042 -0.829 1.00 96.00 94 LEU A N 1
ATOM 749 C CA . LEU A 1 94 ? -4.882 -0.786 -0.435 1.00 96.00 94 LEU A CA 1
ATOM 750 C C . LEU A 1 94 ? -4.538 -1.821 -1.509 1.00 96.00 94 LEU A C 1
ATOM 752 O O . LEU A 1 94 ? -3.385 -1.929 -1.916 1.00 96.00 94 LEU A O 1
ATOM 756 N N . ILE A 1 95 ? -5.533 -2.547 -2.014 1.00 96.56 95 ILE A N 1
ATOM 757 C CA . ILE A 1 95 ? -5.325 -3.560 -3.054 1.00 96.56 95 ILE A CA 1
ATOM 758 C C . ILE A 1 95 ? -4.785 -2.906 -4.333 1.00 96.56 95 ILE A C 1
ATOM 760 O O . ILE A 1 95 ? -3.770 -3.338 -4.878 1.00 96.56 95 ILE A O 1
ATOM 764 N N . PHE A 1 96 ? -5.425 -1.830 -4.788 1.00 96.44 96 PHE A N 1
ATOM 765 C CA . PHE A 1 96 ? -5.038 -1.109 -5.997 1.00 96.44 96 PHE A CA 1
ATOM 766 C C . PHE A 1 96 ? -3.617 -0.539 -5.907 1.00 96.44 96 PHE A C 1
ATOM 768 O O . PHE A 1 96 ? -2.828 -0.680 -6.840 1.00 96.44 96 PHE A O 1
ATOM 775 N N . SER A 1 97 ? -3.262 0.068 -4.774 1.00 95.31 97 SER A N 1
ATOM 776 C CA . SER A 1 97 ? -1.924 0.632 -4.566 1.00 95.31 97 SER A CA 1
ATOM 777 C C . SER A 1 97 ? -0.824 -0.435 -4.566 1.00 95.31 97 SER A C 1
ATOM 779 O O . SER A 1 97 ? 0.224 -0.218 -5.182 1.00 95.31 97 SER A O 1
ATOM 781 N N . VAL A 1 98 ? -1.083 -1.613 -3.983 1.00 95.44 98 VAL A N 1
ATOM 782 C CA . VAL A 1 98 ? -0.179 -2.774 -4.069 1.00 95.44 98 VAL A CA 1
ATOM 783 C C . VAL A 1 98 ? -0.013 -3.235 -5.515 1.00 95.44 98 VAL A C 1
ATOM 785 O O . VAL A 1 98 ? 1.119 -3.450 -5.951 1.00 95.44 98 VAL A O 1
ATOM 788 N N . PHE A 1 99 ? -1.101 -3.336 -6.283 1.00 95.19 99 PHE A N 1
ATOM 789 C CA . PHE A 1 99 ? -1.019 -3.708 -7.698 1.00 95.19 99 PHE A CA 1
ATOM 790 C C . PHE A 1 99 ? -0.200 -2.705 -8.516 1.00 95.19 99 PHE A C 1
ATOM 792 O O . PHE A 1 99 ? 0.664 -3.121 -9.287 1.00 95.19 99 PHE A O 1
ATOM 799 N N . CYS A 1 100 ? -0.397 -1.401 -8.314 1.00 93.00 100 CYS A N 1
ATOM 800 C CA . CYS A 1 100 ? 0.406 -0.364 -8.968 1.00 93.00 100 CYS A CA 1
ATOM 801 C C . CYS A 1 100 ? 1.898 -0.483 -8.616 1.00 93.00 100 CYS A C 1
ATOM 803 O O . CYS A 1 100 ? 2.752 -0.457 -9.505 1.00 93.00 100 CYS A O 1
ATOM 805 N N . ALA A 1 101 ? 2.221 -0.666 -7.332 1.00 92.12 101 ALA A N 1
ATOM 806 C CA . ALA A 1 101 ? 3.600 -0.837 -6.883 1.00 92.12 101 ALA A CA 1
ATOM 807 C C . ALA A 1 101 ? 4.247 -2.103 -7.476 1.00 92.12 101 ALA A C 1
ATOM 809 O O . ALA A 1 101 ? 5.379 -2.048 -7.962 1.00 92.12 101 ALA A O 1
ATOM 810 N N . ALA A 1 102 ? 3.521 -3.225 -7.489 1.00 92.62 102 ALA A N 1
ATOM 811 C CA . ALA A 1 102 ? 3.981 -4.487 -8.060 1.00 92.62 102 ALA A CA 1
ATOM 812 C C . ALA A 1 102 ? 4.197 -4.382 -9.576 1.00 92.62 102 ALA A C 1
ATOM 814 O O . ALA A 1 102 ? 5.238 -4.802 -10.081 1.00 92.62 102 ALA A O 1
ATOM 815 N N . PHE A 1 103 ? 3.262 -3.760 -10.298 1.00 89.69 103 PHE A N 1
ATOM 816 C CA . PHE A 1 103 ? 3.370 -3.573 -11.742 1.00 89.69 103 PHE A CA 1
ATOM 817 C C . PHE A 1 103 ? 4.604 -2.742 -12.113 1.00 89.69 103 PHE A C 1
ATOM 819 O O . PHE A 1 103 ? 5.393 -3.152 -12.962 1.00 89.69 103 PHE A O 1
ATOM 826 N N . GLY A 1 104 ? 4.836 -1.624 -11.419 1.00 85.81 104 GLY A N 1
ATOM 827 C CA . GLY A 1 104 ? 6.021 -0.793 -11.642 1.00 85.81 104 GLY A CA 1
ATOM 828 C C . GLY A 1 104 ? 7.344 -1.410 -11.156 1.00 85.81 104 GLY A C 1
ATOM 829 O O . GLY A 1 104 ? 8.416 -0.941 -11.530 1.00 85.81 104 GLY A O 1
ATOM 830 N N . LEU A 1 105 ? 7.304 -2.459 -10.324 1.00 85.75 105 LEU A N 1
ATOM 831 C CA . LEU A 1 105 ? 8.487 -3.245 -9.950 1.00 85.75 105 LEU A CA 1
ATOM 832 C C . LEU A 1 105 ? 8.833 -4.316 -10.983 1.00 85.75 105 LEU A C 1
ATOM 834 O O . LEU A 1 105 ? 10.023 -4.553 -11.209 1.00 85.75 105 LEU A O 1
ATOM 838 N N . LEU A 1 106 ? 7.812 -4.964 -11.549 1.00 87.81 106 LEU A N 1
ATOM 839 C CA . LEU A 1 106 ? 7.943 -6.042 -12.529 1.00 87.81 106 LEU A CA 1
ATOM 840 C C . LEU A 1 106 ? 8.286 -5.503 -13.918 1.00 87.81 106 LEU A C 1
ATOM 842 O O . LEU A 1 106 ? 9.113 -6.078 -14.624 1.00 87.81 106 LEU A O 1
ATOM 846 N N . TRP A 1 107 ? 7.682 -4.382 -14.303 1.00 84.38 107 TRP A N 1
ATOM 847 C CA . TRP A 1 107 ? 7.911 -3.762 -15.597 1.00 84.38 107 TRP A CA 1
ATOM 848 C C . TRP A 1 107 ? 9.055 -2.737 -15.502 1.00 84.38 107 TRP A C 1
ATOM 850 O O . TRP A 1 107 ? 8.858 -1.614 -15.043 1.00 84.38 107 TRP A O 1
ATOM 860 N N . ARG A 1 108 ? 10.261 -3.127 -15.941 1.00 80.75 108 ARG A N 1
ATOM 861 C CA . ARG A 1 108 ? 11.493 -2.312 -15.878 1.00 80.75 108 ARG A CA 1
ATOM 862 C C . ARG A 1 108 ? 12.141 -2.098 -17.254 1.00 80.75 108 ARG A C 1
ATOM 864 O O . ARG A 1 108 ? 13.127 -2.770 -17.583 1.00 80.75 108 ARG A O 1
ATOM 871 N N . PRO A 1 109 ? 11.602 -1.196 -18.092 1.00 79.06 109 PRO A N 1
ATOM 872 C CA . PRO A 1 109 ? 12.099 -0.953 -19.442 1.00 79.06 109 PRO A CA 1
ATOM 873 C C . PRO A 1 109 ? 13.515 -0.377 -19.426 1.00 79.06 109 PRO A C 1
ATOM 875 O O . PRO A 1 109 ? 14.263 -0.587 -20.378 1.00 79.06 109 PRO A O 1
ATOM 878 N N . GLU A 1 110 ? 13.921 0.279 -18.336 1.00 75.75 110 GLU A N 1
ATOM 879 C CA . GLU A 1 110 ? 15.274 0.797 -18.153 1.00 75.75 110 GLU A CA 1
ATOM 880 C C . GLU A 1 110 ? 16.333 -0.306 -18.192 1.00 75.75 110 GLU A C 1
ATOM 882 O O . GLU A 1 110 ? 17.407 -0.119 -18.762 1.00 75.75 110 GLU A O 1
ATOM 887 N N . VAL A 1 111 ? 16.025 -1.482 -17.641 1.00 77.12 111 VAL A N 1
ATOM 888 C CA . VAL A 1 111 ? 16.973 -2.602 -17.589 1.00 77.12 111 VAL A CA 1
ATOM 889 C C . VAL A 1 111 ? 17.164 -3.200 -18.981 1.00 77.12 111 VAL A C 1
ATOM 891 O O . VAL A 1 111 ? 18.288 -3.516 -19.371 1.00 77.12 111 VAL A O 1
ATOM 894 N N . ILE A 1 112 ? 16.074 -3.318 -19.742 1.00 78.38 112 ILE A N 1
ATOM 895 C CA . ILE A 1 112 ? 16.091 -3.832 -21.116 1.00 78.38 112 ILE A CA 1
ATOM 896 C C . ILE A 1 112 ? 16.852 -2.859 -22.018 1.00 78.38 112 ILE A C 1
ATOM 898 O O . ILE A 1 112 ? 17.789 -3.257 -22.706 1.00 78.38 112 ILE A O 1
ATOM 902 N N . ALA A 1 113 ? 16.531 -1.568 -21.926 1.00 75.75 113 ALA A N 1
ATOM 903 C CA . ALA A 1 113 ? 17.196 -0.518 -22.684 1.00 75.75 113 ALA A CA 1
ATOM 904 C C . ALA A 1 113 ? 18.715 -0.493 -22.415 1.00 75.75 113 ALA A C 1
ATOM 906 O O . ALA A 1 113 ? 19.520 -0.511 -23.344 1.00 75.75 113 ALA A O 1
ATOM 907 N N . MET A 1 114 ? 19.137 -0.553 -21.149 1.00 77.94 114 MET A N 1
ATOM 908 C CA . MET A 1 114 ? 20.563 -0.583 -20.792 1.00 77.94 114 MET A CA 1
ATOM 909 C C . MET A 1 114 ? 21.284 -1.857 -21.253 1.00 77.94 114 MET A C 1
ATOM 911 O O . MET A 1 114 ? 22.496 -1.839 -21.473 1.00 77.94 114 MET A O 1
ATOM 915 N N . ARG A 1 115 ? 20.572 -2.977 -21.402 1.00 81.31 115 ARG A N 1
ATOM 916 C CA . ARG A 1 115 ? 21.139 -4.197 -21.988 1.00 81.31 115 ARG A CA 1
ATOM 917 C C . ARG A 1 115 ? 21.366 -4.024 -23.487 1.00 81.31 115 ARG A C 1
ATOM 919 O O . ARG A 1 115 ? 22.448 -4.356 -23.971 1.00 81.31 115 ARG A O 1
ATOM 926 N N . ASP A 1 116 ? 20.392 -3.464 -24.196 1.00 80.56 116 ASP A N 1
ATOM 927 C CA . ASP A 1 116 ? 20.482 -3.248 -25.641 1.00 80.56 116 ASP A CA 1
ATOM 928 C C . ASP A 1 116 ? 21.581 -2.247 -26.007 1.00 80.56 116 ASP A C 1
ATOM 930 O O . ASP A 1 116 ? 22.316 -2.476 -26.970 1.00 80.56 116 ASP A O 1
ATOM 934 N N . THR A 1 117 ? 21.776 -1.177 -25.223 1.00 78.12 117 THR A N 1
ATOM 935 C CA . THR A 1 117 ? 22.901 -0.250 -25.458 1.00 78.12 117 THR A CA 1
ATOM 936 C C . THR A 1 117 ? 24.248 -0.932 -25.313 1.00 78.12 117 THR A C 1
ATOM 938 O O . THR A 1 117 ? 25.112 -0.732 -26.162 1.00 78.12 117 THR A O 1
ATOM 941 N N . ARG A 1 118 ? 24.432 -1.761 -24.281 1.00 79.75 118 ARG A N 1
ATOM 942 C CA . ARG A 1 118 ? 25.686 -2.494 -24.056 1.00 79.75 118 ARG A CA 1
ATOM 943 C C . ARG A 1 118 ? 25.974 -3.474 -25.187 1.00 79.75 118 ARG A C 1
ATOM 945 O O . ARG A 1 118 ? 27.092 -3.509 -25.692 1.00 79.75 118 ARG A O 1
ATOM 952 N N . VAL A 1 119 ? 24.964 -4.233 -25.615 1.00 82.69 119 VAL A N 1
ATOM 953 C CA . VAL A 1 119 ? 25.102 -5.183 -26.729 1.00 82.69 119 VAL A CA 1
ATOM 954 C C . VAL A 1 119 ? 25.419 -4.449 -28.034 1.00 82.69 119 VAL A C 1
ATOM 956 O O . VAL A 1 119 ? 26.293 -4.880 -28.784 1.00 82.69 119 VAL A O 1
ATOM 959 N N . ASN A 1 120 ? 24.752 -3.327 -28.307 1.00 80.38 120 ASN A N 1
ATOM 960 C CA . ASN A 1 120 ? 25.016 -2.538 -29.510 1.00 80.38 120 ASN A CA 1
ATOM 961 C C . ASN A 1 120 ? 26.391 -1.859 -29.472 1.00 80.38 120 ASN A C 1
ATOM 963 O O . ASN A 1 120 ? 27.068 -1.832 -30.496 1.00 80.38 120 ASN A O 1
ATOM 967 N N . ALA A 1 121 ? 26.840 -1.375 -28.312 1.00 78.75 121 ALA A N 1
ATOM 968 C CA . ALA A 1 121 ? 28.184 -0.827 -28.144 1.00 78.75 121 ALA A CA 1
ATOM 969 C C . ALA A 1 121 ? 29.261 -1.884 -28.438 1.00 78.75 121 ALA A C 1
ATOM 971 O O . ALA A 1 121 ? 30.156 -1.623 -29.239 1.00 78.75 121 ALA A O 1
ATOM 972 N N . ALA A 1 122 ? 29.112 -3.100 -27.900 1.00 80.94 122 ALA A N 1
ATOM 973 C CA . ALA A 1 122 ? 30.024 -4.212 -28.175 1.00 80.94 122 ALA A CA 1
ATOM 974 C C . ALA A 1 122 ? 30.065 -4.575 -29.672 1.00 80.94 122 ALA A C 1
ATOM 976 O O . ALA A 1 122 ? 31.139 -4.727 -30.249 1.00 80.94 122 ALA A O 1
ATOM 977 N N . LYS A 1 123 ? 28.904 -4.624 -30.342 1.00 80.94 123 LYS A N 1
ATOM 978 C CA . LYS A 1 123 ? 28.835 -4.856 -31.798 1.00 80.94 123 LYS A CA 1
ATOM 979 C C . LYS A 1 123 ? 29.534 -3.757 -32.601 1.00 80.94 123 LYS A C 1
ATOM 981 O O . LYS A 1 123 ? 30.187 -4.052 -33.601 1.00 80.94 123 LYS A O 1
ATOM 986 N N . VAL A 1 124 ? 29.409 -2.495 -32.184 1.00 80.94 124 VAL A N 1
ATOM 987 C CA . VAL A 1 124 ? 30.103 -1.374 -32.834 1.00 80.94 124 VAL A CA 1
ATOM 988 C C . VAL A 1 124 ? 31.616 -1.492 -32.638 1.00 80.94 124 VAL A C 1
ATOM 990 O O . VAL A 1 124 ? 32.357 -1.312 -33.604 1.00 80.94 124 VAL A O 1
ATOM 993 N N . GLU A 1 125 ? 32.093 -1.838 -31.445 1.00 81.12 125 GLU A N 1
ATOM 994 C CA . GLU A 1 125 ? 33.523 -2.064 -31.196 1.00 81.12 125 GLU A CA 1
ATOM 995 C C . GLU A 1 125 ? 34.084 -3.227 -32.024 1.00 81.12 125 GLU A C 1
ATOM 997 O O . GLU A 1 125 ? 35.107 -3.065 -32.693 1.00 81.12 125 GLU A O 1
ATOM 1002 N N . GLU A 1 126 ? 33.376 -4.356 -32.088 1.00 80.38 126 GLU A N 1
ATOM 1003 C CA . GLU A 1 126 ? 33.756 -5.476 -32.956 1.00 80.38 126 GLU A CA 1
ATOM 1004 C C . GLU A 1 126 ? 33.796 -5.082 -34.439 1.00 80.38 126 GLU A C 1
ATOM 1006 O O . GLU A 1 126 ? 34.711 -5.478 -35.166 1.00 80.38 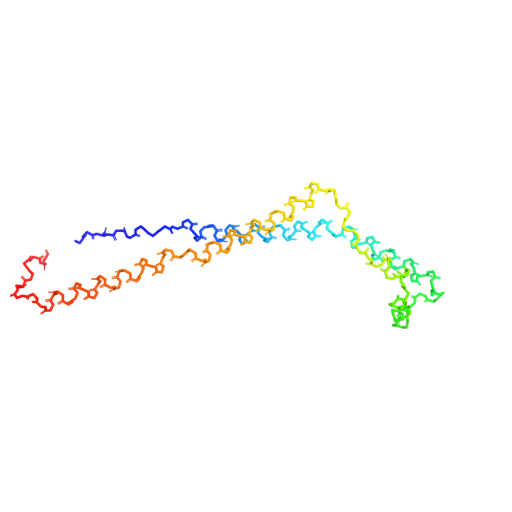126 GLU A O 1
ATOM 1011 N N . SER A 1 127 ? 32.830 -4.279 -34.900 1.00 75.75 127 SER A N 1
ATOM 1012 C CA . SER A 1 127 ? 32.798 -3.798 -36.286 1.00 75.75 127 SER A CA 1
ATOM 1013 C C . SER A 1 127 ? 33.966 -2.861 -36.610 1.00 75.75 127 SER A C 1
ATOM 1015 O O . SER A 1 127 ? 34.499 -2.915 -37.717 1.00 75.75 127 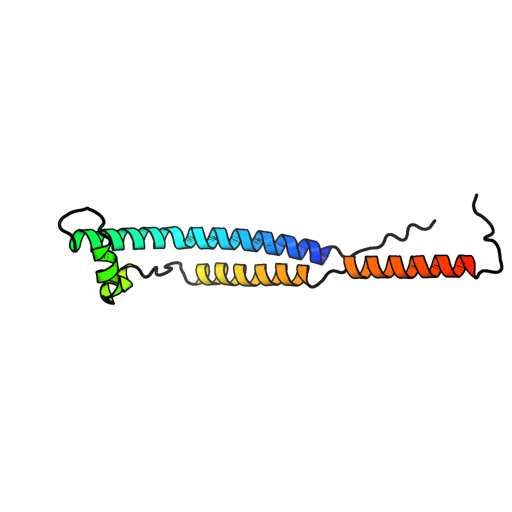SER A O 1
ATOM 1017 N N . ARG A 1 128 ? 34.424 -2.052 -35.642 1.00 73.12 128 ARG A N 1
ATOM 1018 C CA . ARG A 1 128 ? 35.612 -1.197 -35.796 1.00 73.12 128 ARG A CA 1
ATOM 1019 C C . ARG A 1 128 ? 36.889 -2.019 -35.937 1.00 73.12 128 ARG A C 1
ATOM 1021 O O . ARG A 1 128 ? 37.725 -1.663 -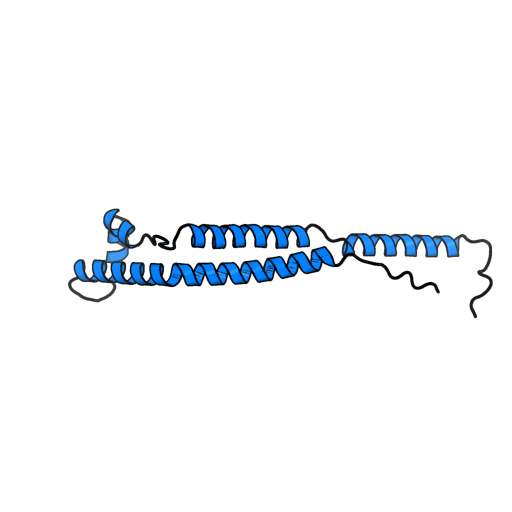36.757 1.00 73.12 128 ARG A O 1
ATOM 1028 N N . LEU A 1 129 ? 37.022 -3.110 -35.180 1.00 74.31 129 LEU A N 1
ATOM 1029 C CA . LEU A 1 129 ? 38.190 -3.997 -35.235 1.00 74.31 129 LEU A CA 1
ATOM 1030 C C . LEU A 1 129 ? 38.249 -4.834 -36.522 1.00 74.31 129 LEU A C 1
ATOM 1032 O O . LEU A 1 129 ? 39.335 -5.104 -37.025 1.00 74.31 129 LEU A O 1
ATOM 1036 N N . LYS A 1 130 ? 37.094 -5.246 -37.060 1.00 72.19 130 LYS A N 1
ATOM 1037 C CA . LYS A 1 130 ? 37.001 -6.068 -38.283 1.00 72.19 130 LYS A CA 1
ATOM 1038 C C . LYS A 1 130 ? 36.901 -5.252 -39.579 1.00 72.19 130 LYS A C 1
ATOM 1040 O O . LYS A 1 130 ? 36.934 -5.838 -40.658 1.00 72.19 130 LYS A O 1
ATOM 1045 N N . SER A 1 131 ? 36.752 -3.929 -39.498 1.00 61.16 131 SER A N 1
ATOM 1046 C CA . SER A 1 131 ? 36.647 -3.048 -40.666 1.00 61.16 131 SER A CA 1
ATOM 1047 C C . SER A 1 131 ? 38.001 -2.917 -41.384 1.00 61.16 131 SER A C 1
ATOM 1049 O O . SER A 1 131 ? 38.936 -2.377 -40.793 1.00 61.16 131 SER A O 1
ATOM 1051 N N . PRO A 1 132 ? 38.125 -3.313 -42.668 1.00 58.44 132 PRO A N 1
ATOM 1052 C CA . PRO A 1 132 ? 39.354 -3.130 -43.449 1.00 58.44 132 PRO A CA 1
ATOM 1053 C C . PRO A 1 132 ? 39.591 -1.672 -43.886 1.00 58.44 132 PRO A C 1
ATOM 1055 O O . PRO A 1 132 ? 40.630 -1.355 -44.459 1.00 58.44 132 PRO A O 1
ATOM 1058 N N . THR A 1 133 ? 38.645 -0.766 -43.625 1.00 61.50 133 THR A N 1
ATOM 1059 C CA . THR A 1 133 ? 38.739 0.658 -43.974 1.00 61.50 133 THR A CA 1
ATOM 1060 C C . THR A 1 133 ? 38.796 1.529 -42.723 1.00 61.50 133 THR A C 1
ATOM 1062 O O . THR A 1 133 ? 37.903 1.463 -41.876 1.00 61.50 133 THR A O 1
ATOM 1065 N N . ALA A 1 134 ? 39.822 2.380 -42.624 1.00 55.12 134 ALA A N 1
ATOM 1066 C CA . ALA A 1 134 ? 39.907 3.403 -41.586 1.00 55.12 134 ALA A CA 1
ATOM 1067 C C . ALA A 1 134 ? 38.740 4.404 -41.725 1.00 55.12 134 ALA A C 1
ATOM 1069 O O . ALA A 1 134 ? 38.407 4.796 -42.850 1.00 55.12 134 ALA A O 1
ATOM 1070 N N . PRO A 1 135 ? 38.108 4.835 -40.619 1.00 59.75 135 PRO A N 1
ATOM 1071 C CA . PRO A 1 135 ? 37.011 5.791 -40.677 1.00 59.75 135 PRO A CA 1
ATOM 1072 C C . PRO A 1 135 ? 37.512 7.132 -41.233 1.00 59.75 135 PRO A C 1
ATOM 1074 O O . PRO A 1 135 ? 38.325 7.814 -40.611 1.00 59.75 135 PRO A O 1
ATOM 1077 N N . LYS A 1 136 ? 37.030 7.521 -42.420 1.00 52.81 136 LYS A N 1
ATOM 1078 C CA . LYS A 1 136 ? 37.256 8.861 -42.976 1.00 52.81 136 LYS A CA 1
ATOM 1079 C C . LYS A 1 136 ? 36.382 9.869 -42.227 1.00 52.81 136 LYS A C 1
ATOM 1081 O O . LYS A 1 136 ? 35.160 9.785 -42.301 1.00 52.81 136 LYS A O 1
ATOM 1086 N N . GLY A 1 137 ? 37.022 10.833 -41.565 1.00 57.94 137 GLY A N 1
ATOM 1087 C CA . GLY A 1 137 ? 36.367 12.018 -41.005 1.00 57.94 137 GLY A CA 1
ATOM 1088 C C . GLY A 1 137 ? 36.059 11.926 -39.510 1.00 57.94 137 GLY A C 1
ATOM 1089 O O . GLY A 1 137 ? 34.904 11.795 -39.118 1.00 57.94 137 GLY A O 1
ATOM 1090 N N . LEU A 1 138 ? 37.098 12.038 -38.681 1.00 46.41 138 LEU A N 1
ATOM 1091 C CA . LEU A 1 138 ? 36.989 12.475 -37.286 1.00 46.41 138 LEU A CA 1
ATOM 1092 C C . LEU A 1 138 ? 38.019 13.591 -37.054 1.00 46.41 138 LEU A C 1
ATOM 1094 O O . LEU A 1 138 ? 39.091 13.353 -36.503 1.00 46.41 138 LEU A O 1
ATOM 1098 N N . LEU A 1 139 ? 37.677 14.783 -37.543 1.00 38.72 139 LEU A N 1
ATOM 1099 C CA . LEU A 1 139 ? 38.048 16.085 -36.988 1.00 38.72 139 LEU A CA 1
ATOM 1100 C C . LEU A 1 139 ? 36.747 16.880 -36.862 1.00 38.72 139 LEU A C 1
ATOM 1102 O O . LEU A 1 139 ? 35.958 16.828 -37.836 1.00 38.72 139 LEU A O 1
#

Sequence (139 aa):
MRLQTMYVDMRPIIVKWLGILLFLAFVALFLASIRPDMLRAAEKAREAYLQSTRSGQFDLGYLDHCMRSSACIKSFLVSWNAPLYIKSFIIAGLIFSVFCAAFGLLWRPEVIAMRDTRVNAAKVEESRLKSPTAPKGLL

Secondary structure (DSSP, 8-state):
----------HHHHHHHHHHHHHHHHHHHHHHHHHHHHHHH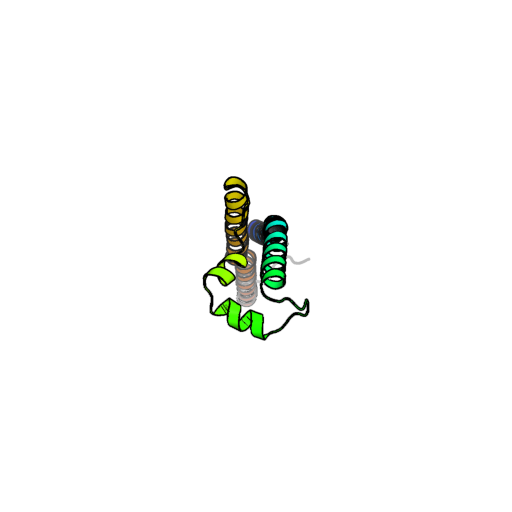HHHHHHHHHHH-SS-S--HHHHHHHHH-HHHHHHH-----S-HHHHHHHHHHHHHHHHHHHHHHH--HHHHHHHHHHHHHHHHHHHHHH-SS--S---

Radius of gyration: 30.8 Å; Cα contacts (8 Å, |Δi|>4): 82;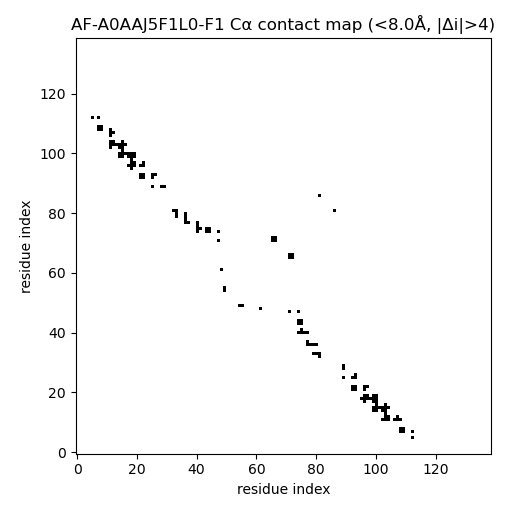 chains: 1; bounding box: 60×35×87 Å

Organism: NCBI:txid1211322

Nearest PDB structures (foldseek):
  4tx5-assembly1_A  TM=3.541E-01  e=8.024E+00  Homo sapiens

Foldseek 3Di:
DPPPPLPQDCVLVVLQVQLVVLLVVLVVLVCVQLVVLQVQLVVLLQVVVVVVDVDNDDDPVVVVVLVVDPVSVVSNDRDSPDDPVSVCVSVVSNVVSVVSNVSSVVDGSVVVSVVVVVVVVVVVVVCCVPDPDDDPDDD

Solvent-accessible surface area (ba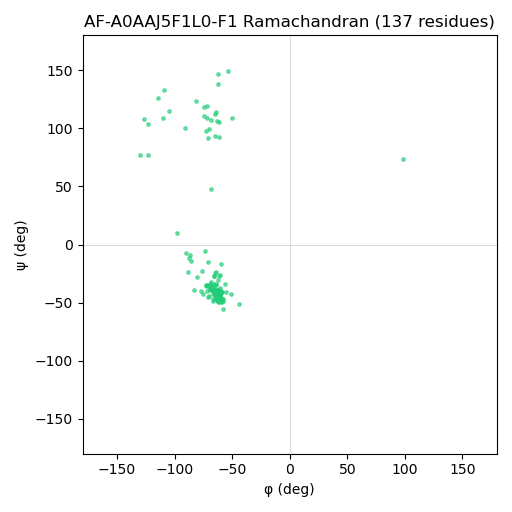ckbone atoms only — not comparable to full-atom values): 7940 Å² total; per-residue (Å²): 132,86,80,77,75,76,83,60,69,56,64,30,58,51,39,18,53,52,10,50,52,45,29,54,52,30,51,52,51,50,52,62,63,39,46,64,36,50,52,52,26,52,51,48,43,49,52,54,48,54,73,75,32,95,61,94,62,96,54,72,67,55,55,58,54,31,74,73,32,75,73,48,49,58,44,62,56,67,61,79,77,66,57,67,70,59,51,51,51,42,52,50,42,38,54,52,15,49,51,33,26,48,50,21,65,71,48,54,54,57,60,56,52,56,48,52,52,52,55,51,49,52,53,52,53,53,49,61,74,71,45,94,63,82,85,83,83,88,128